Protein AF-A0A2P4NVQ8-F1 (afdb_monomer)

Foldseek 3Di:
DDFAQDPVLLVVLLVDQADEFEAAPDDVRLQRLLRSLVNSVVSVHYHAEYEHEQDQDDDPVSCVSNVHHHLFYAHDDDPPPPPDPRRVVRVVSSVVSRPPDD

Structure (mmCIF, N/CA/C/O backbone):
data_AF-A0A2P4NVQ8-F1
#
_entry.id   AF-A0A2P4NVQ8-F1
#
loop_
_atom_site.group_PDB
_atom_site.id
_atom_site.type_symbol
_atom_site.label_atom_id
_atom_site.label_alt_id
_atom_site.label_comp_id
_atom_site.label_asym_id
_atom_site.label_entity_id
_atom_site.label_seq_id
_atom_site.pdbx_PDB_ins_code
_atom_site.Cartn_x
_atom_site.Cartn_y
_atom_site.Cartn_z
_atom_site.occupancy
_atom_site.B_iso_or_equiv
_atom_site.auth_seq_id
_atom_site.auth_comp_id
_atom_site.auth_asym_id
_atom_site.auth_atom_id
_atom_site.pdbx_PDB_model_num
ATOM 1 N N . CYS A 1 1 ? -6.875 5.501 -5.201 1.00 87.94 1 CYS A N 1
ATOM 2 C CA . CYS A 1 1 ? -6.492 6.541 -4.227 1.00 87.94 1 CYS A CA 1
ATOM 3 C C . CYS A 1 1 ? -5.313 7.324 -4.796 1.00 87.94 1 CYS A C 1
ATOM 5 O O . CYS A 1 1 ? -4.380 6.672 -5.261 1.00 87.94 1 CYS A O 1
ATOM 7 N N . PRO A 1 2 ? -5.352 8.665 -4.806 1.00 94.69 2 PRO A N 1
ATOM 8 C CA . PRO A 1 2 ? -4.188 9.515 -5.066 1.00 94.69 2 PRO A CA 1
ATOM 9 C C . PRO A 1 2 ? -3.078 9.294 -4.028 1.00 94.69 2 PRO A C 1
ATOM 11 O O . PRO A 1 2 ? -3.345 8.814 -2.925 1.00 94.69 2 PRO A O 1
ATOM 14 N N . ALA A 1 3 ? -1.837 9.621 -4.389 1.00 91.88 3 ALA A N 1
ATOM 15 C CA . ALA A 1 3 ? -0.693 9.522 -3.486 1.00 91.88 3 ALA A CA 1
ATOM 16 C C . ALA A 1 3 ? -0.588 10.744 -2.554 1.00 91.88 3 ALA A C 1
ATOM 18 O O . ALA A 1 3 ? -1.125 11.813 -2.843 1.00 91.88 3 ALA A O 1
ATOM 19 N N . GLY A 1 4 ? 0.178 10.600 -1.472 1.00 90.06 4 GLY A N 1
ATOM 20 C CA . GLY A 1 4 ? 0.526 11.69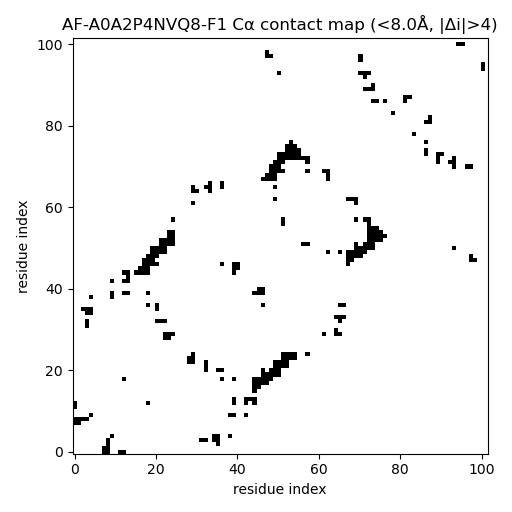7 -0.572 1.00 90.06 4 GLY A CA 1
ATOM 21 C C . GLY A 1 4 ? -0.479 11.915 0.558 1.00 90.06 4 GLY A C 1
ATOM 22 O O . GLY A 1 4 ? -1.204 11.005 0.951 1.00 90.06 4 GLY A O 1
ATOM 23 N N . ALA A 1 5 ? -0.475 13.135 1.103 1.00 91.75 5 ALA A N 1
ATOM 24 C CA . ALA A 1 5 ? -1.217 13.500 2.312 1.00 91.75 5 ALA A CA 1
ATOM 25 C C . ALA A 1 5 ? -2.167 14.702 2.139 1.00 91.75 5 ALA A C 1
ATOM 27 O O . ALA A 1 5 ? -2.468 15.413 3.095 1.00 91.75 5 ALA A O 1
ATOM 28 N N . GLY A 1 6 ? -2.597 14.961 0.901 1.00 91.25 6 GLY A N 1
ATOM 29 C CA . GLY A 1 6 ? -3.535 16.036 0.572 1.00 91.25 6 GLY A CA 1
ATOM 30 C C . GLY A 1 6 ? -5.009 15.605 0.638 1.00 91.25 6 GLY A C 1
ATOM 31 O O . GLY A 1 6 ? -5.298 14.416 0.808 1.00 91.25 6 GLY A O 1
ATOM 32 N N . PRO A 1 7 ? -5.952 16.548 0.445 1.00 91.69 7 PRO A N 1
ATOM 33 C CA . PRO A 1 7 ? -7.393 16.277 0.464 1.00 91.69 7 PRO A CA 1
ATOM 34 C C . PRO A 1 7 ? -7.817 15.134 -0.466 1.00 91.69 7 PRO A C 1
ATOM 36 O O . PRO A 1 7 ? -8.602 14.277 -0.065 1.00 91.69 7 PRO A O 1
ATOM 39 N N . ASP A 1 8 ? -7.226 15.060 -1.658 1.00 95.44 8 ASP A N 1
ATOM 40 C CA . ASP A 1 8 ? -7.558 14.041 -2.660 1.00 95.44 8 ASP A CA 1
ATOM 41 C C . ASP A 1 8 ? -7.207 12.617 -2.202 1.00 95.44 8 ASP A C 1
ATOM 43 O O . ASP A 1 8 ? -7.869 11.654 -2.591 1.00 95.44 8 ASP A O 1
ATOM 47 N N . ALA A 1 9 ? -6.185 12.468 -1.353 1.00 94.88 9 ALA A N 1
ATOM 48 C CA . ALA A 1 9 ? -5.865 11.202 -0.703 1.00 94.88 9 ALA A CA 1
ATOM 49 C C . ALA A 1 9 ? -6.724 10.988 0.555 1.00 94.88 9 ALA A C 1
ATOM 51 O O . ALA A 1 9 ? -7.173 9.876 0.812 1.00 94.88 9 ALA A O 1
ATOM 52 N N . ALA A 1 10 ? -7.007 12.042 1.324 1.00 96.12 10 ALA A N 1
ATOM 53 C CA . ALA A 1 10 ? -7.768 11.943 2.569 1.00 96.12 10 ALA A CA 1
ATOM 54 C C . ALA A 1 10 ? -9.224 11.485 2.364 1.00 96.12 10 ALA A C 1
ATOM 56 O O . ALA A 1 10 ? -9.721 10.679 3.149 1.00 96.12 10 ALA A O 1
ATOM 57 N N . VAL A 1 11 ? -9.904 11.972 1.318 1.00 96.19 11 VAL A N 1
ATOM 58 C CA . VAL A 1 11 ? -11.310 11.630 1.025 1.00 96.19 11 VAL A CA 1
ATOM 59 C C . VAL A 1 11 ? -11.536 10.115 0.898 1.00 96.19 11 VAL A C 1
ATOM 61 O O . VAL A 1 11 ? -12.348 9.587 1.659 1.00 96.19 11 VAL A O 1
ATOM 64 N N . PRO A 1 12 ? -10.833 9.377 0.015 1.00 96.19 12 PRO A N 1
ATOM 65 C CA . PRO A 1 12 ? -11.010 7.929 -0.088 1.00 96.19 12 PRO A CA 1
ATOM 66 C C . PRO A 1 12 ? -10.512 7.166 1.146 1.00 96.19 12 PRO A C 1
ATOM 68 O O . PRO A 1 12 ? -11.052 6.108 1.451 1.00 96.19 12 PRO A O 1
ATOM 71 N N . LEU A 1 13 ? -9.516 7.678 1.878 1.00 96.25 13 LEU A N 1
ATOM 72 C CA . LEU A 1 13 ? -9.014 7.006 3.082 1.00 96.25 13 LEU A CA 1
ATOM 73 C C . LEU A 1 13 ? -10.054 6.968 4.205 1.00 96.25 13 LEU A C 1
ATOM 75 O O . LEU A 1 13 ? -10.170 5.944 4.869 1.00 96.25 13 LEU A O 1
ATOM 79 N N . ARG A 1 14 ? -10.843 8.037 4.384 1.00 95.88 14 ARG A N 1
ATOM 80 C CA . ARG A 1 14 ? -11.880 8.122 5.433 1.00 95.88 14 ARG A CA 1
ATOM 81 C C . ARG A 1 14 ? -12.994 7.085 5.308 1.00 95.88 14 ARG A C 1
ATOM 83 O O . ARG A 1 14 ? -13.667 6.815 6.293 1.00 95.88 14 ARG A O 1
ATOM 90 N N . VAL A 1 15 ? -13.226 6.567 4.104 1.00 96.56 15 VAL A N 1
ATOM 91 C CA . VAL A 1 15 ? -14.323 5.627 3.818 1.00 96.56 15 VAL A CA 1
ATOM 92 C C . VAL A 1 15 ? -13.834 4.201 3.565 1.00 96.56 15 VAL A C 1
ATOM 94 O O . VAL A 1 15 ? -14.645 3.323 3.295 1.00 96.56 15 VAL A O 1
ATOM 97 N N . ALA A 1 16 ? -12.521 3.967 3.606 1.00 96.31 16 ALA A N 1
ATOM 98 C CA . ALA A 1 16 ? -11.948 2.643 3.417 1.00 96.31 16 ALA A CA 1
ATOM 99 C C . ALA A 1 16 ? -11.972 1.845 4.727 1.00 96.31 16 ALA A C 1
ATOM 101 O O . ALA A 1 16 ? -11.706 2.395 5.790 1.00 96.31 16 ALA A O 1
ATOM 102 N N . ASP A 1 17 ? -12.191 0.532 4.644 1.00 96.06 17 ASP A N 1
ATOM 103 C CA . ASP A 1 17 ? -12.080 -0.357 5.810 1.00 96.06 17 ASP A CA 1
ATOM 104 C C . ASP A 1 17 ? -10.622 -0.542 6.260 1.00 96.06 17 ASP A C 1
ATOM 106 O O . ASP A 1 17 ? -10.340 -0.786 7.431 1.00 96.06 17 ASP A O 1
ATOM 110 N N . ALA A 1 18 ? -9.682 -0.460 5.313 1.00 96.19 18 ALA A N 1
ATOM 111 C CA . ALA A 1 18 ? -8.261 -0.684 5.531 1.00 96.19 18 ALA A CA 1
ATOM 112 C C . ALA A 1 18 ? -7.404 -0.100 4.400 1.00 96.19 18 ALA A C 1
ATOM 114 O O . ALA A 1 18 ? -7.865 0.116 3.278 1.00 96.19 18 ALA A O 1
ATOM 115 N N . VAL A 1 19 ? -6.118 0.115 4.690 1.00 97.00 19 VAL A N 1
ATOM 116 C CA . VAL A 1 19 ? -5.141 0.716 3.774 1.00 97.00 19 VAL A CA 1
ATOM 117 C C . VAL A 1 19 ? -3.926 -0.182 3.613 1.00 97.00 19 VAL A C 1
ATOM 119 O O . VAL A 1 19 ? -3.333 -0.634 4.591 1.00 97.00 19 VAL A O 1
ATOM 122 N N . VAL A 1 20 ? -3.497 -0.362 2.366 1.00 97.38 20 VAL A N 1
ATOM 123 C CA . VAL A 1 20 ? -2.162 -0.861 2.028 1.00 97.38 20 VAL A CA 1
ATOM 124 C C . VAL A 1 20 ? -1.387 0.269 1.365 1.00 97.38 20 VAL A C 1
ATOM 126 O O . VAL A 1 20 ? -1.877 0.882 0.416 1.00 97.38 20 VAL A O 1
ATOM 129 N N . VAL A 1 21 ? -0.174 0.541 1.843 1.00 97.50 21 VAL A N 1
ATOM 130 C CA . VAL A 1 21 ? 0.708 1.553 1.245 1.00 97.50 21 VAL A CA 1
ATOM 131 C 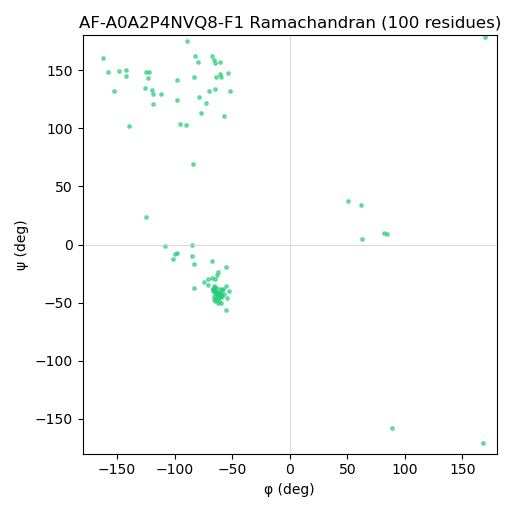C . VAL A 1 21 ? 1.715 0.878 0.318 1.00 97.50 21 VAL A C 1
ATOM 133 O O . VAL A 1 21 ? 2.214 -0.207 0.609 1.00 97.50 21 VAL A O 1
ATOM 136 N N . VAL A 1 22 ? 2.021 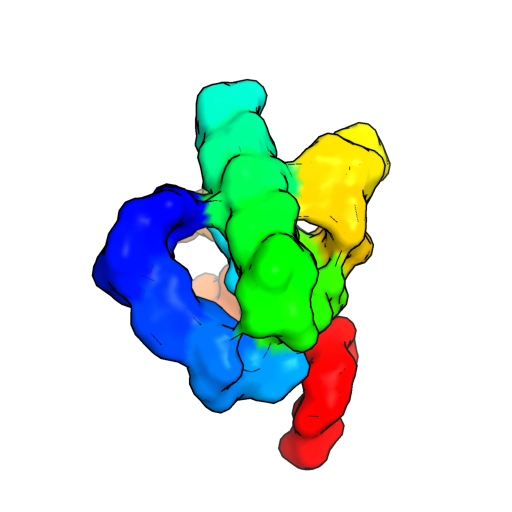1.507 -0.815 1.00 97.75 22 VAL A N 1
ATOM 137 C CA . VAL A 1 22 ? 2.971 0.985 -1.805 1.00 97.75 22 VAL A CA 1
ATOM 138 C C . VAL A 1 22 ? 4.120 1.970 -1.966 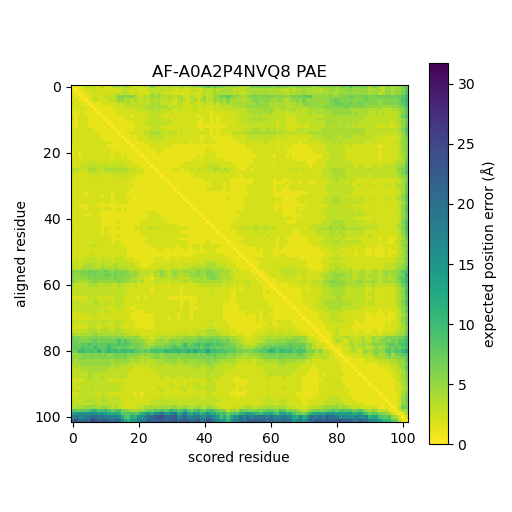1.00 97.75 22 VAL A C 1
ATOM 140 O O . VAL A 1 22 ? 3.886 3.162 -2.141 1.00 97.75 22 VAL A O 1
ATOM 143 N N . SER A 1 23 ? 5.358 1.477 -1.940 1.00 97.75 23 SER A N 1
ATOM 144 C CA . SER A 1 23 ? 6.553 2.305 -2.139 1.00 97.75 23 SER A CA 1
ATOM 145 C C . SER A 1 23 ? 7.622 1.560 -2.938 1.00 97.75 23 SER A C 1
ATOM 147 O O . SER A 1 23 ? 7.763 0.351 -2.778 1.00 97.75 23 SER A O 1
ATOM 149 N N . PRO A 1 24 ? 8.418 2.216 -3.797 1.00 97.19 24 PRO A N 1
ATOM 150 C CA . PRO A 1 24 ? 9.728 1.693 -4.176 1.00 97.19 24 PRO A CA 1
ATOM 151 C C . PRO A 1 24 ? 10.700 1.708 -2.983 1.00 97.19 24 PRO A C 1
ATOM 153 O O . PRO A 1 24 ? 10.484 2.420 -1.997 1.00 97.19 24 PRO A O 1
ATOM 156 N N . LEU A 1 25 ? 11.786 0.934 -3.078 1.00 97.38 25 LEU A N 1
ATOM 157 C CA . LEU A 1 25 ? 12.816 0.852 -2.037 1.00 97.38 25 LEU A CA 1
ATOM 158 C C . LEU A 1 25 ? 13.842 1.991 -2.164 1.00 97.38 25 LEU A C 1
ATOM 160 O O . LEU A 1 25 ? 14.996 1.774 -2.521 1.00 97.38 25 LEU A O 1
ATOM 164 N N . CYS A 1 26 ? 13.423 3.224 -1.885 1.00 96.12 26 CYS A N 1
ATOM 165 C CA . CYS A 1 26 ? 14.335 4.360 -1.763 1.00 96.12 26 CYS A CA 1
ATOM 166 C C . CYS A 1 26 ? 13.893 5.306 -0.642 1.00 96.12 26 CYS A C 1
ATOM 168 O O . CYS A 1 26 ? 12.705 5.431 -0.345 1.00 96.12 26 CYS A O 1
ATOM 170 N N . ALA A 1 27 ? 14.856 5.981 -0.008 1.00 94.94 27 ALA A N 1
ATOM 171 C CA . ALA A 1 27 ? 14.596 6.776 1.191 1.00 94.94 27 ALA A CA 1
ATOM 172 C C . ALA A 1 27 ? 13.525 7.874 1.009 1.00 94.94 27 ALA A C 1
ATOM 174 O O . ALA A 1 27 ? 12.679 7.997 1.896 1.00 94.94 27 ALA A O 1
ATOM 175 N N . PRO A 1 28 ? 13.491 8.654 -0.094 1.00 96.88 28 PRO A N 1
ATOM 176 C CA . PRO A 1 28 ? 12.437 9.652 -0.289 1.00 96.88 28 PRO A CA 1
ATOM 177 C C . PRO A 1 28 ? 11.042 9.023 -0.354 1.00 96.88 28 PRO A C 1
ATOM 179 O O . PRO A 1 28 ? 10.152 9.428 0.389 1.00 96.88 28 PRO A O 1
ATOM 182 N N . ALA A 1 29 ? 10.876 7.968 -1.157 1.00 97.25 29 ALA A N 1
ATOM 183 C CA . ALA A 1 29 ? 9.581 7.321 -1.328 1.00 97.25 29 ALA A CA 1
ATOM 184 C C . ALA A 1 29 ? 9.090 6.636 -0.047 1.00 97.25 29 ALA A C 1
ATOM 186 O O . ALA A 1 29 ? 7.914 6.733 0.291 1.00 97.25 29 ALA A O 1
ATOM 187 N N . LEU A 1 30 ? 9.997 6.010 0.709 1.00 97.19 30 LEU A N 1
ATOM 188 C CA . LEU A 1 30 ? 9.657 5.399 1.992 1.00 97.19 30 LEU A CA 1
ATOM 189 C C . LEU A 1 30 ? 9.190 6.436 3.023 1.00 97.19 30 LEU A C 1
ATOM 191 O O . LEU A 1 30 ? 8.257 6.167 3.776 1.00 97.19 30 LEU A O 1
ATOM 195 N N . ARG A 1 31 ? 9.787 7.636 3.044 1.00 96.69 31 ARG A N 1
ATOM 196 C CA . ARG A 1 31 ? 9.315 8.728 3.913 1.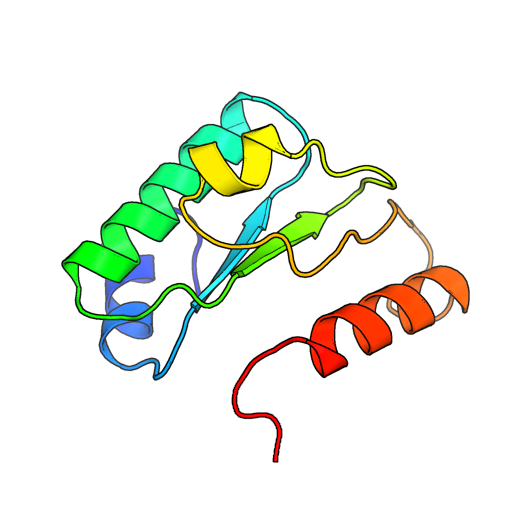00 96.69 31 ARG A CA 1
ATOM 197 C C . ARG A 1 31 ? 7.920 9.201 3.516 1.00 96.69 31 ARG A C 1
ATOM 199 O O . ARG A 1 31 ? 7.094 9.443 4.391 1.00 96.69 31 ARG A O 1
ATOM 206 N N . ASP A 1 32 ? 7.636 9.312 2.224 1.00 97.25 32 ASP A N 1
ATOM 207 C CA . ASP A 1 32 ? 6.312 9.732 1.757 1.00 97.25 32 ASP A CA 1
ATOM 208 C C . ASP A 1 32 ? 5.243 8.653 1.990 1.00 97.25 32 ASP A C 1
ATOM 210 O O . ASP A 1 32 ? 4.110 8.962 2.373 1.00 97.25 32 ASP A O 1
ATOM 214 N N . ALA A 1 33 ? 5.618 7.379 1.873 1.00 97.50 33 ALA A N 1
ATOM 215 C CA . ALA A 1 33 ? 4.790 6.255 2.289 1.00 97.50 33 ALA A CA 1
ATOM 216 C C . ALA A 1 33 ? 4.490 6.301 3.796 1.00 97.50 33 ALA A C 1
ATOM 218 O O . ALA A 1 33 ? 3.333 6.160 4.190 1.00 97.50 33 ALA A O 1
ATOM 219 N N . ALA A 1 34 ? 5.494 6.579 4.634 1.00 97.44 34 ALA A N 1
ATOM 220 C CA . ALA A 1 34 ? 5.310 6.736 6.076 1.00 97.44 34 ALA A CA 1
ATOM 221 C C . ALA A 1 34 ? 4.369 7.904 6.419 1.00 97.44 34 ALA A C 1
ATOM 223 O O . ALA A 1 34 ? 3.472 7.741 7.246 1.00 97.44 34 ALA A O 1
ATOM 224 N N . LYS A 1 35 ? 4.492 9.055 5.739 1.00 97.44 35 LYS A N 1
ATOM 225 C CA . LYS A 1 35 ? 3.550 10.184 5.889 1.00 97.44 35 LYS A CA 1
ATOM 226 C C . LYS A 1 35 ? 2.121 9.787 5.520 1.00 97.44 35 LYS A C 1
ATOM 228 O O . LYS A 1 35 ? 1.187 10.103 6.251 1.00 97.44 35 LYS A O 1
ATOM 233 N N . THR A 1 36 ? 1.951 9.072 4.410 1.00 97.50 36 THR A N 1
ATOM 234 C CA . THR A 1 36 ? 0.633 8.598 3.960 1.00 97.50 36 THR A CA 1
ATOM 235 C C . THR A 1 36 ? 0.029 7.617 4.972 1.00 97.50 36 THR A C 1
ATOM 237 O O . THR A 1 36 ? -1.141 7.739 5.329 1.00 97.50 36 THR A O 1
ATOM 240 N N . ALA A 1 37 ? 0.835 6.691 5.504 1.00 97.94 37 ALA A N 1
ATOM 241 C CA . ALA A 1 37 ? 0.417 5.752 6.544 1.00 97.94 37 ALA A CA 1
ATOM 242 C C . ALA A 1 37 ? 0.033 6.464 7.856 1.00 97.94 37 ALA A C 1
ATOM 244 O O . ALA A 1 37 ? -0.959 6.111 8.493 1.00 97.94 37 ALA A O 1
ATOM 245 N N . ALA A 1 38 ? 0.793 7.487 8.255 1.00 97.50 38 ALA A N 1
ATOM 246 C CA . ALA A 1 38 ? 0.475 8.318 9.413 1.00 97.50 38 ALA A CA 1
ATOM 247 C C . ALA A 1 38 ? -0.846 9.082 9.225 1.00 97.50 38 ALA A C 1
ATOM 249 O O . ALA A 1 38 ? -1.667 9.099 10.138 1.00 97.50 38 ALA A O 1
ATOM 250 N N . MET A 1 39 ? -1.090 9.646 8.038 1.00 97.75 39 MET A N 1
ATOM 251 C CA . MET A 1 39 ? -2.362 10.300 7.726 1.00 97.75 39 MET A CA 1
ATOM 252 C C . MET A 1 39 ? -3.537 9.316 7.778 1.00 97.75 39 MET A C 1
ATOM 254 O O . MET A 1 39 ? -4.548 9.635 8.393 1.00 97.75 39 MET A O 1
ATOM 258 N N . ALA A 1 40 ? -3.416 8.124 7.182 1.00 97.69 40 ALA A N 1
ATOM 259 C CA . ALA A 1 40 ? -4.467 7.105 7.250 1.00 97.69 40 ALA A CA 1
ATOM 260 C C . ALA A 1 40 ? -4.852 6.785 8.705 1.00 97.69 40 ALA A C 1
ATOM 262 O O . ALA A 1 40 ? -6.030 6.820 9.053 1.00 97.69 40 ALA A O 1
ATOM 263 N N . ARG A 1 41 ? -3.855 6.598 9.582 1.00 96.62 41 ARG A N 1
ATOM 264 C CA . ARG A 1 41 ? -4.080 6.408 11.023 1.00 96.62 41 ARG A CA 1
ATOM 265 C C . ARG A 1 41 ? -4.746 7.608 11.690 1.00 96.62 41 ARG A C 1
ATOM 267 O O . ARG A 1 41 ? -5.665 7.419 12.478 1.00 96.62 41 ARG A O 1
ATOM 274 N N . ALA A 1 42 ? -4.322 8.829 11.365 1.00 97.12 42 ALA A N 1
ATOM 275 C CA . ALA A 1 42 ? -4.933 10.049 11.896 1.00 97.12 42 ALA A CA 1
ATOM 276 C C . ALA A 1 42 ? -6.404 10.213 11.469 1.00 97.12 42 ALA A C 1
ATOM 278 O O . ALA A 1 42 ? -7.186 10.839 12.178 1.00 97.12 42 ALA A O 1
ATOM 279 N N . LEU A 1 43 ? -6.786 9.633 10.329 1.00 97.19 43 LEU A N 1
ATOM 280 C CA . LEU A 1 43 ? -8.163 9.589 9.836 1.00 97.19 43 LEU A CA 1
ATOM 281 C C . LEU A 1 43 ? -8.983 8.423 10.415 1.00 97.19 43 LEU A C 1
ATOM 283 O O . LEU A 1 43 ? -10.159 8.304 10.085 1.00 97.19 43 LEU A O 1
ATOM 287 N N . GLY A 1 44 ? -8.391 7.586 11.274 1.00 97.00 44 GLY A N 1
ATOM 288 C CA . GLY A 1 44 ? -9.049 6.424 11.875 1.00 97.00 44 GLY A CA 1
ATOM 289 C C . GLY A 1 44 ? -9.027 5.161 11.010 1.00 97.00 44 GLY A C 1
ATOM 290 O O . GLY A 1 44 ? -9.664 4.176 11.372 1.00 97.00 44 GLY A O 1
ATOM 291 N N . THR A 1 45 ? -8.284 5.153 9.900 1.00 97.62 45 THR A N 1
ATOM 292 C CA . THR A 1 45 ? -8.254 4.026 8.963 1.00 97.62 45 THR A CA 1
ATOM 293 C C . THR A 1 45 ? -7.041 3.124 9.219 1.00 97.62 45 THR A C 1
ATOM 295 O O . THR A 1 45 ? -5.899 3.602 9.174 1.00 97.62 45 THR A O 1
ATOM 298 N N . PRO A 1 46 ? -7.227 1.813 9.460 1.00 96.38 46 PRO A N 1
ATOM 299 C CA . PRO A 1 46 ? -6.119 0.923 9.779 1.00 96.38 46 PRO A CA 1
ATOM 300 C C . PRO A 1 46 ? -5.209 0.692 8.566 1.00 96.38 46 PRO A C 1
ATOM 302 O O . PRO A 1 46 ? -5.662 0.360 7.470 1.00 96.38 46 PRO A O 1
ATOM 305 N N . VAL A 1 47 ? -3.896 0.816 8.775 1.00 97.56 47 VAL A N 1
ATOM 306 C CA . VAL A 1 47 ? -2.880 0.452 7.777 1.00 97.56 47 VAL A CA 1
ATOM 307 C C . VAL A 1 47 ? -2.509 -1.011 7.982 1.00 97.56 47 VAL A C 1
ATOM 309 O O . VAL A 1 47 ? -1.773 -1.348 8.905 1.00 97.56 47 VAL A O 1
ATOM 312 N N . VAL A 1 48 ? -3.029 -1.885 7.122 1.00 97.12 48 VAL A N 1
ATOM 313 C CA . VAL A 1 48 ? -2.881 -3.344 7.253 1.00 97.12 48 VAL A CA 1
ATOM 314 C C . VAL A 1 48 ? -1.581 -3.874 6.653 1.00 97.12 48 VAL A C 1
ATOM 316 O O . VAL A 1 48 ? -1.232 -5.032 6.869 1.00 97.12 48 VAL A O 1
ATOM 319 N N . GLY A 1 49 ? -0.839 -3.041 5.920 1.00 97.31 49 GLY A N 1
ATOM 320 C CA . GLY A 1 49 ? 0.502 -3.398 5.484 1.00 97.31 49 GLY A CA 1
ATOM 321 C C . GLY A 1 49 ? 1.129 -2.465 4.456 1.00 97.31 49 GLY A C 1
ATOM 322 O O . GLY A 1 49 ? 0.525 -1.501 3.981 1.00 97.31 49 GLY A O 1
ATOM 323 N N . CYS A 1 50 ? 2.368 -2.793 4.105 1.00 97.75 50 CYS A N 1
ATOM 324 C CA . CYS A 1 50 ? 3.178 -2.113 3.104 1.00 97.75 50 CYS A CA 1
ATOM 325 C C . CYS A 1 50 ? 3.631 -3.095 2.010 1.00 97.75 50 CYS A C 1
ATOM 327 O O . CYS A 1 50 ? 3.940 -4.256 2.290 1.00 97.75 50 CYS A O 1
ATOM 329 N N . ILE A 1 51 ? 3.694 -2.636 0.760 1.00 98.25 51 ILE A N 1
ATOM 330 C CA . ILE A 1 51 ? 4.238 -3.388 -0.377 1.00 98.25 51 ILE A CA 1
ATOM 331 C C . ILE A 1 51 ? 5.432 -2.634 -0.952 1.00 98.25 51 ILE A C 1
ATOM 333 O O . ILE A 1 51 ? 5.324 -1.457 -1.305 1.00 98.25 51 ILE A O 1
ATOM 337 N N . ILE A 1 52 ? 6.548 -3.344 -1.135 1.00 98.25 52 ILE A N 1
ATOM 338 C CA . ILE A 1 52 ? 7.732 -2.781 -1.786 1.00 98.25 52 ILE A CA 1
ATOM 339 C C . ILE A 1 52 ? 7.732 -3.131 -3.267 1.00 98.25 52 ILE A C 1
ATOM 341 O O . ILE A 1 52 ? 7.998 -4.259 -3.677 1.00 98.25 52 ILE A O 1
ATOM 345 N N . SER A 1 53 ? 7.393 -2.138 -4.078 1.00 96.81 53 SER A N 1
ATOM 346 C CA . SER A 1 53 ? 7.377 -2.236 -5.535 1.00 96.81 53 SER A CA 1
ATOM 347 C C . SER A 1 53 ? 8.778 -2.093 -6.127 1.00 96.81 53 SER A C 1
ATOM 349 O O . SER A 1 53 ? 9.659 -1.486 -5.517 1.00 96.81 53 SER A O 1
ATOM 351 N N . ARG A 1 54 ? 8.966 -2.620 -7.341 1.00 95.94 54 ARG A N 1
ATOM 352 C CA . ARG A 1 54 ? 10.226 -2.545 -8.097 1.00 95.94 54 ARG A CA 1
ATOM 353 C C . ARG A 1 54 ? 11.440 -2.994 -7.277 1.00 95.94 54 ARG A C 1
ATOM 355 O O . ARG A 1 54 ? 12.516 -2.419 -7.359 1.00 95.94 54 ARG A O 1
ATOM 362 N N . SER A 1 55 ? 11.253 -4.015 -6.447 1.00 96.44 55 SER A N 1
ATOM 363 C CA . SER A 1 55 ? 12.295 -4.543 -5.573 1.00 96.44 55 SER A CA 1
ATOM 364 C C . SER A 1 55 ? 12.111 -6.036 -5.365 1.00 96.44 55 SER A C 1
ATOM 366 O O . SER A 1 55 ? 10.996 -6.556 -5.360 1.00 96.44 55 SER A O 1
ATOM 368 N N . ARG A 1 56 ? 13.224 -6.736 -5.158 1.00 95.25 56 ARG A N 1
ATOM 369 C CA . ARG A 1 56 ? 13.231 -8.134 -4.706 1.00 95.25 56 ARG A CA 1
ATOM 370 C C . ARG A 1 56 ? 13.454 -8.255 -3.199 1.00 95.25 56 ARG A C 1
ATOM 372 O O . ARG A 1 56 ? 13.308 -9.342 -2.658 1.00 95.25 56 ARG A O 1
ATOM 379 N N . MET A 1 57 ? 13.764 -7.147 -2.529 1.00 93.75 57 MET A N 1
ATOM 380 C CA . MET A 1 57 ? 14.129 -7.093 -1.116 1.00 93.75 57 MET A CA 1
ATOM 381 C C . MET A 1 57 ? 13.237 -6.119 -0.348 1.00 93.75 57 MET A C 1
ATOM 383 O O . MET A 1 57 ? 12.804 -5.095 -0.884 1.00 93.75 57 MET A O 1
ATOM 387 N N . ALA A 1 58 ? 13.001 -6.429 0.921 1.00 93.62 58 ALA A N 1
ATOM 388 C CA . ALA A 1 58 ? 12.376 -5.535 1.884 1.00 93.62 58 ALA A CA 1
ATOM 389 C C . ALA A 1 58 ? 13.107 -5.678 3.226 1.00 93.62 58 ALA A C 1
ATOM 391 O O . ALA A 1 58 ? 12.903 -6.678 3.912 1.00 93.62 58 ALA A O 1
ATOM 392 N N . PRO A 1 59 ? 13.989 -4.729 3.578 1.00 93.81 59 PRO A N 1
ATOM 393 C CA . PRO A 1 59 ? 14.626 -4.695 4.891 1.00 93.81 59 PRO A CA 1
ATOM 394 C C . PRO A 1 59 ? 13.593 -4.563 6.017 1.00 93.81 59 PRO A C 1
ATOM 396 O O . PRO A 1 59 ? 12.596 -3.863 5.846 1.00 93.81 59 PRO A O 1
ATOM 399 N N . GLU A 1 60 ? 13.859 -5.161 7.179 1.00 90.44 60 GLU A N 1
ATOM 400 C CA . GLU A 1 60 ? 12.949 -5.114 8.339 1.00 90.44 60 GLU A CA 1
ATOM 401 C C . GLU A 1 60 ? 12.641 -3.682 8.793 1.00 90.44 60 GLU A C 1
ATOM 403 O O . GLU A 1 60 ? 11.481 -3.357 9.039 1.00 90.44 60 GLU A O 1
ATOM 408 N N . ALA A 1 61 ? 13.639 -2.790 8.747 1.00 94.75 61 ALA A N 1
ATOM 409 C CA . ALA A 1 61 ? 13.505 -1.372 9.093 1.00 94.75 61 ALA A CA 1
ATOM 410 C C . ALA A 1 61 ? 12.406 -0.627 8.303 1.00 94.75 61 ALA A C 1
ATOM 412 O O . ALA A 1 61 ? 11.952 0.441 8.711 1.00 94.75 61 ALA A O 1
ATOM 413 N N . VAL A 1 62 ? 11.962 -1.166 7.161 1.00 96.19 62 VAL A N 1
ATOM 414 C CA . VAL A 1 62 ? 10.825 -0.621 6.407 1.00 96.19 62 VAL A CA 1
ATOM 415 C C . VAL A 1 62 ? 9.516 -0.772 7.181 1.00 96.19 62 VAL A C 1
ATOM 417 O O . VAL A 1 62 ? 8.694 0.143 7.160 1.00 96.19 62 VAL A O 1
ATOM 420 N N . SER A 1 63 ? 9.319 -1.908 7.855 1.00 96.00 63 SER A N 1
ATOM 421 C CA . SER A 1 63 ? 8.128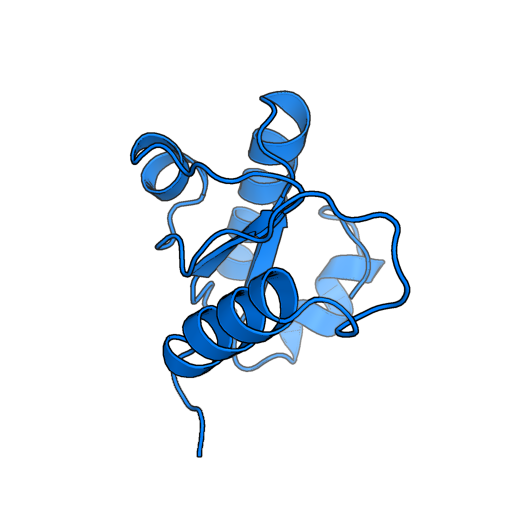 -2.159 8.671 1.00 96.00 63 SER A CA 1
ATOM 422 C C . SER A 1 63 ? 8.039 -1.150 9.813 1.00 96.00 63 SER A C 1
ATOM 424 O O . SER A 1 63 ? 6.975 -0.575 10.038 1.00 96.00 63 SER A O 1
ATOM 426 N N . ASP A 1 64 ? 9.170 -0.874 10.465 1.00 96.25 64 ASP A N 1
ATOM 427 C CA . ASP A 1 64 ? 9.259 0.097 11.559 1.00 96.25 64 ASP A CA 1
ATOM 428 C C . ASP A 1 64 ? 8.990 1.519 11.066 1.00 96.25 64 ASP A C 1
ATOM 430 O O . ASP A 1 64 ? 8.174 2.240 11.638 1.00 96.25 64 ASP A O 1
ATOM 434 N N . LEU A 1 65 ? 9.614 1.908 9.949 1.00 96.19 65 LEU A N 1
ATOM 435 C CA . LEU A 1 65 ? 9.444 3.236 9.361 1.00 96.19 65 LEU A CA 1
ATOM 436 C C . LEU A 1 65 ? 7.994 3.510 8.941 1.00 96.19 65 LEU A C 1
ATOM 438 O O . LEU A 1 65 ? 7.486 4.614 9.135 1.00 96.19 65 LEU A O 1
ATOM 442 N N . VAL A 1 66 ? 7.328 2.525 8.337 1.00 95.69 66 VAL A N 1
ATOM 443 C CA . VAL A 1 66 ? 5.931 2.661 7.901 1.00 95.69 66 VAL A CA 1
ATOM 444 C C . VAL A 1 66 ? 4.960 2.387 9.052 1.00 95.69 66 VAL A C 1
ATOM 446 O O . VAL A 1 66 ? 3.794 2.766 8.962 1.00 95.69 66 VAL A O 1
ATOM 449 N N . GLY A 1 67 ? 5.401 1.760 10.143 1.00 95.62 67 GLY A N 1
ATOM 450 C CA . GLY A 1 67 ? 4.553 1.339 11.257 1.00 95.62 67 GLY A CA 1
ATOM 451 C C . GLY A 1 67 ? 3.492 0.316 10.838 1.00 95.62 67 GLY A C 1
ATOM 452 O O . GLY A 1 67 ? 2.353 0.407 11.293 1.00 95.62 67 GLY A O 1
ATOM 453 N N . ALA A 1 68 ? 3.807 -0.566 9.887 1.00 96.50 68 ALA A N 1
ATOM 454 C CA . ALA A 1 68 ? 2.915 -1.615 9.388 1.00 96.50 68 ALA A CA 1
ATOM 455 C C . ALA A 1 68 ? 3.734 -2.747 8.739 1.00 96.50 68 ALA A C 1
ATOM 457 O O . ALA A 1 68 ? 4.772 -2.462 8.135 1.00 96.50 68 ALA A O 1
ATOM 458 N N . PRO A 1 69 ? 3.271 -4.010 8.791 1.00 96.69 69 PRO A N 1
ATOM 459 C CA . PRO A 1 69 ? 4.035 -5.139 8.272 1.00 96.69 69 PRO A CA 1
ATOM 460 C C . PRO A 1 69 ? 4.242 -5.048 6.758 1.00 96.69 69 PRO A C 1
ATOM 462 O O . PRO A 1 69 ? 3.344 -4.660 6.005 1.00 96.69 69 PRO A O 1
ATOM 465 N N . VAL A 1 70 ? 5.408 -5.485 6.282 1.00 97.62 70 VAL A N 1
ATOM 466 C CA . VAL A 1 70 ? 5.634 -5.665 4.845 1.00 97.62 70 VAL A CA 1
ATOM 467 C C . VAL A 1 70 ? 4.949 -6.952 4.381 1.00 97.62 70 VAL A C 1
ATOM 469 O O . VAL A 1 70 ? 5.357 -8.059 4.729 1.00 97.62 70 VAL A O 1
ATOM 472 N N . LEU A 1 71 ? 3.919 -6.819 3.544 1.00 97.56 71 LEU A N 1
ATOM 473 C CA . LEU A 1 71 ? 3.167 -7.961 3.014 1.00 97.56 71 LEU A CA 1
ATOM 474 C C . LEU A 1 71 ? 3.975 -8.706 1.943 1.00 97.56 71 LEU A C 1
ATOM 476 O O . LEU A 1 71 ? 3.910 -9.934 1.824 1.00 97.56 71 LEU A O 1
ATOM 480 N N . GLY A 1 72 ? 4.803 -7.983 1.194 1.00 97.50 72 GLY A N 1
ATOM 481 C CA . GLY A 1 72 ? 5.740 -8.572 0.252 1.00 97.50 72 GLY A CA 1
ATOM 482 C C . GLY A 1 72 ? 6.370 -7.554 -0.683 1.00 97.50 72 GLY A C 1
ATOM 483 O O . GLY A 1 72 ? 6.220 -6.340 -0.528 1.00 97.50 72 GLY A O 1
ATOM 484 N N . THR A 1 73 ? 7.078 -8.085 -1.672 1.00 97.88 73 THR A N 1
ATOM 485 C CA . THR A 1 73 ? 7.777 -7.311 -2.692 1.00 97.88 73 THR A CA 1
ATOM 486 C C . THR A 1 73 ? 7.292 -7.699 -4.080 1.00 97.88 73 THR A C 1
ATOM 488 O O . THR A 1 73 ? 6.901 -8.845 -4.317 1.00 97.88 73 THR A O 1
ATOM 491 N N . VAL A 1 74 ? 7.307 -6.741 -5.003 1.00 96.81 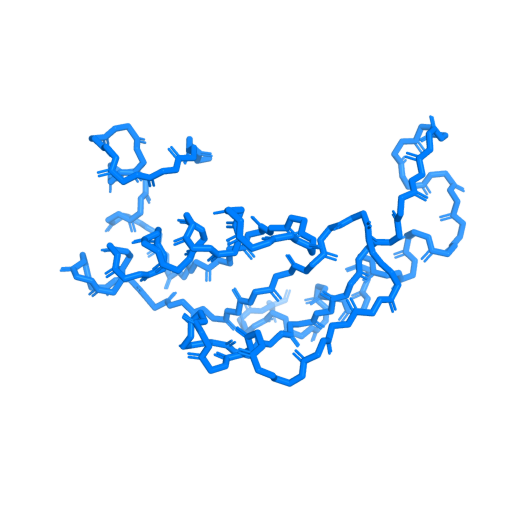74 VAL A N 1
ATOM 492 C CA . VAL A 1 74 ? 7.043 -6.975 -6.425 1.00 96.81 74 VAL A CA 1
ATOM 493 C C . VAL A 1 74 ? 8.298 -6.567 -7.193 1.00 96.81 74 VAL A C 1
ATOM 495 O O . VAL A 1 74 ? 8.704 -5.408 -7.078 1.00 96.81 74 VAL A O 1
ATOM 498 N N . PRO A 1 75 ? 8.929 -7.476 -7.961 1.00 95.44 75 PRO A N 1
ATOM 499 C CA . PRO A 1 75 ? 10.124 -7.137 -8.721 1.00 95.44 75 PRO A CA 1
ATOM 500 C C . PRO A 1 75 ? 9.803 -6.108 -9.806 1.00 95.44 75 PRO A C 1
ATOM 502 O O . PRO A 1 75 ? 8.665 -5.997 -10.260 1.00 95.44 75 PRO A O 1
ATOM 505 N N . GLU A 1 76 ? 10.821 -5.365 -10.229 1.00 94.50 76 GLU A N 1
ATOM 506 C CA . GLU A 1 76 ? 10.709 -4.534 -11.424 1.00 94.50 76 GLU A CA 1
ATOM 507 C C . GLU A 1 76 ? 10.511 -5.421 -12.655 1.00 94.50 76 GLU A C 1
ATOM 509 O O . GLU A 1 76 ? 11.179 -6.446 -12.803 1.00 94.50 76 GLU A O 1
ATOM 514 N N . GLU A 1 77 ? 9.556 -5.042 -13.500 1.00 93.94 77 GLU A N 1
ATOM 515 C CA . GLU A 1 77 ? 9.189 -5.781 -14.700 1.00 93.94 77 GLU A CA 1
ATOM 516 C C . GLU A 1 77 ? 8.613 -4.820 -15.742 1.00 93.94 77 GLU A C 1
ATOM 518 O O . GLU A 1 77 ? 7.745 -4.007 -15.423 1.00 93.94 77 GLU A O 1
ATOM 523 N N . SER A 1 78 ? 9.089 -4.932 -16.983 1.00 92.12 78 SER A N 1
ATOM 524 C CA . SER A 1 78 ? 8.657 -4.105 -18.117 1.00 92.12 78 SER A CA 1
ATOM 525 C C . SER A 1 78 ? 7.670 -4.816 -19.045 1.00 92.12 78 SER A C 1
ATOM 527 O O . SER A 1 78 ? 7.039 -4.175 -19.884 1.00 92.12 78 SER A O 1
ATOM 529 N N . SER A 1 79 ? 7.511 -6.134 -18.905 1.00 91.00 79 SER A N 1
ATOM 530 C CA . SER A 1 79 ? 6.501 -6.900 -19.640 1.00 91.00 79 SER A CA 1
ATOM 531 C C . SER A 1 79 ? 5.082 -6.487 -19.220 1.00 91.00 79 SER A C 1
ATOM 533 O O . SER A 1 79 ? 4.891 -6.001 -18.101 1.00 91.00 79 SER A O 1
ATOM 535 N N . PRO A 1 80 ? 4.054 -6.737 -20.054 1.00 89.94 80 PRO A N 1
ATOM 536 C CA . PRO A 1 80 ? 2.677 -6.430 -19.685 1.00 89.94 80 PRO A CA 1
ATOM 537 C C . PRO A 1 80 ? 2.279 -7.059 -18.343 1.00 89.94 80 PRO A C 1
ATOM 539 O O . PRO A 1 80 ? 2.750 -8.143 -17.971 1.00 89.94 80 PRO A O 1
ATOM 542 N N . VAL A 1 81 ? 1.401 -6.368 -17.615 1.00 81.44 81 VAL A N 1
ATOM 543 C CA . VAL A 1 81 ? 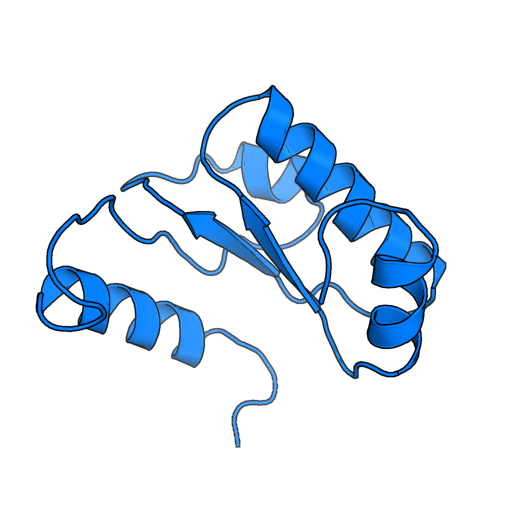1.024 -6.704 -16.236 1.00 81.44 81 VAL A CA 1
ATOM 544 C C . VAL A 1 81 ? 0.594 -8.171 -16.121 1.00 81.44 81 VAL A C 1
ATOM 546 O O . VAL A 1 81 ? -0.184 -8.682 -16.922 1.00 81.44 81 VAL A O 1
ATOM 549 N N . LEU A 1 82 ? 1.137 -8.858 -15.110 1.00 86.31 82 LEU A N 1
ATOM 550 C CA . LEU A 1 82 ? 0.884 -10.268 -14.783 1.00 86.31 82 LEU A CA 1
ATOM 551 C C . LEU A 1 82 ? 1.303 -11.303 -15.845 1.00 86.31 82 LEU A C 1
ATOM 553 O O . LEU A 1 82 ? 1.099 -12.494 -15.620 1.00 86.31 82 LEU A O 1
ATOM 557 N N . THR A 1 83 ? 1.944 -10.931 -16.955 1.00 93.06 83 THR A N 1
ATOM 558 C CA . THR A 1 83 ? 2.432 -11.920 -17.944 1.00 93.06 83 THR A CA 1
ATOM 559 C C . THR A 1 83 ? 3.542 -12.810 -17.390 1.00 93.06 83 THR A C 1
ATOM 561 O O . THR A 1 83 ? 3.584 -14.006 -17.671 1.00 93.06 83 THR A O 1
ATOM 564 N N . ARG A 1 84 ? 4.418 -12.255 -16.547 1.00 95.62 84 ARG A N 1
ATOM 565 C CA . ARG A 1 84 ? 5.516 -13.004 -15.933 1.00 95.62 84 ARG A CA 1
ATOM 566 C C . ARG A 1 84 ? 5.027 -13.847 -14.753 1.00 95.62 84 ARG A C 1
ATOM 568 O O . ARG A 1 84 ? 4.457 -13.289 -13.809 1.00 95.62 84 ARG A O 1
ATOM 575 N N . PRO A 1 85 ? 5.309 -15.166 -14.737 1.00 94.38 85 PRO A N 1
ATOM 576 C CA . PRO A 1 85 ? 4.932 -16.040 -13.625 1.00 94.38 85 PRO A CA 1
ATOM 577 C C . PRO A 1 85 ? 5.464 -15.561 -12.269 1.00 94.38 85 PRO A C 1
ATOM 579 O O . PRO A 1 85 ? 4.765 -15.653 -11.264 1.00 94.38 85 PRO A O 1
ATOM 582 N N . THR A 1 86 ? 6.668 -14.987 -12.242 1.00 92.50 86 THR A N 1
ATOM 583 C CA . THR A 1 86 ? 7.312 -14.454 -11.031 1.00 92.50 86 THR A CA 1
ATOM 584 C C . THR A 1 86 ? 6.537 -13.283 -10.423 1.00 92.50 86 THR A C 1
ATOM 586 O O . THR A 1 86 ? 6.269 -13.285 -9.221 1.00 92.50 86 THR A O 1
ATOM 589 N N . VAL A 1 87 ? 6.119 -12.319 -11.250 1.00 94.75 87 VAL A N 1
ATOM 590 C CA . VAL A 1 87 ? 5.303 -11.163 -10.843 1.00 94.75 87 VAL A CA 1
ATOM 591 C C . VAL A 1 87 ? 3.916 -11.614 -10.396 1.00 94.75 87 VAL A C 1
ATOM 593 O O . VAL A 1 87 ? 3.443 -11.206 -9.338 1.00 94.75 87 VAL A O 1
ATOM 596 N N . ARG A 1 88 ? 3.280 -12.520 -11.147 1.00 95.62 88 ARG A N 1
ATOM 597 C CA . ARG A 1 88 ? 1.975 -13.086 -10.778 1.00 95.62 88 ARG A CA 1
ATOM 598 C C . ARG A 1 88 ? 2.024 -13.795 -9.425 1.00 95.62 88 ARG A C 1
ATOM 600 O O . ARG A 1 88 ? 1.147 -13.592 -8.589 1.00 95.62 88 ARG A O 1
ATOM 607 N N . ALA A 1 89 ? 3.062 -14.596 -9.192 1.00 95.19 89 ALA A N 1
ATOM 608 C CA . ALA A 1 89 ? 3.263 -15.276 -7.921 1.00 95.19 89 ALA A CA 1
ATOM 609 C C . ALA A 1 89 ? 3.511 -14.286 -6.770 1.00 95.19 89 ALA A C 1
ATOM 611 O O . ALA A 1 89 ? 3.028 -14.515 -5.663 1.00 95.19 89 ALA A O 1
ATOM 612 N N . ALA A 1 90 ? 4.217 -13.177 -7.021 1.00 95.88 90 ALA A N 1
ATOM 613 C CA . ALA A 1 90 ? 4.412 -12.116 -6.035 1.00 95.88 90 ALA A CA 1
ATOM 614 C C . ALA A 1 90 ? 3.083 -11.463 -5.626 1.00 95.88 90 ALA A C 1
ATOM 616 O O . ALA A 1 90 ? 2.770 -11.428 -4.437 1.00 95.88 90 ALA A O 1
ATOM 617 N N . TYR A 1 91 ? 2.263 -11.044 -6.596 1.00 95.56 91 TYR A N 1
ATOM 618 C CA . TYR A 1 91 ? 0.935 -10.491 -6.316 1.00 95.56 91 TYR A CA 1
ATOM 619 C C . TYR A 1 91 ? 0.034 -11.477 -5.575 1.00 95.56 91 TYR A C 1
ATOM 621 O O . TYR A 1 91 ? -0.616 -11.085 -4.611 1.00 95.56 91 TYR A O 1
ATOM 629 N N . ARG A 1 92 ? 0.027 -12.758 -5.968 1.00 95.88 92 ARG A N 1
ATOM 630 C CA . ARG A 1 92 ? -0.761 -13.789 -5.279 1.00 95.88 92 ARG A CA 1
ATOM 631 C C . ARG A 1 92 ? -0.348 -13.929 -3.811 1.00 95.88 92 ARG A C 1
ATOM 633 O O . ARG A 1 92 ? -1.202 -13.815 -2.942 1.00 95.88 92 ARG A O 1
ATOM 640 N N . ARG A 1 93 ? 0.954 -14.065 -3.527 1.00 95.50 93 ARG A N 1
ATOM 641 C CA . ARG A 1 93 ? 1.469 -14.146 -2.146 1.00 95.50 93 ARG A CA 1
ATOM 642 C C . ARG A 1 93 ? 1.128 -12.917 -1.305 1.00 95.50 93 ARG A C 1
ATOM 644 O O . ARG A 1 93 ? 0.840 -13.062 -0.125 1.00 95.50 93 ARG A O 1
ATOM 651 N N . ILE A 1 94 ? 1.192 -11.721 -1.891 1.00 96.50 94 ILE A N 1
ATOM 652 C CA . ILE A 1 94 ? 0.801 -10.481 -1.206 1.00 96.50 94 ILE A CA 1
ATOM 653 C C . ILE A 1 94 ? -0.694 -10.507 -0.902 1.00 96.50 94 ILE A C 1
ATOM 655 O O . ILE A 1 94 ? -1.089 -10.257 0.231 1.00 96.50 94 ILE A O 1
ATOM 659 N N . ALA A 1 95 ? -1.516 -10.840 -1.896 1.00 95.38 95 ALA A N 1
ATOM 660 C CA . ALA A 1 95 ? -2.961 -10.868 -1.751 1.00 95.38 95 ALA A CA 1
ATOM 661 C C . ALA A 1 95 ? -3.402 -11.864 -0.667 1.00 95.38 95 ALA A C 1
ATOM 663 O O . ALA A 1 95 ? -4.319 -11.563 0.084 1.00 95.38 95 ALA A O 1
ATOM 664 N N . ASP A 1 96 ? -2.743 -13.018 -0.556 1.00 95.69 96 ASP A N 1
ATOM 665 C CA . ASP A 1 96 ? -3.032 -14.040 0.464 1.00 95.69 96 ASP A CA 1
ATOM 666 C C . ASP A 1 96 ? -2.686 -13.594 1.897 1.00 95.69 96 ASP A C 1
ATOM 668 O O . ASP A 1 96 ? -3.135 -14.212 2.857 1.00 95.69 96 ASP A O 1
ATOM 672 N N . LYS A 1 97 ? -1.920 -12.508 2.056 1.00 95.25 97 LYS A N 1
ATOM 673 C CA . LYS A 1 97 ? -1.569 -11.916 3.355 1.00 95.25 97 LYS A CA 1
ATOM 674 C C . LYS A 1 97 ? -2.420 -10.704 3.733 1.00 95.25 97 LYS A C 1
ATOM 676 O O . LYS A 1 97 ? -2.272 -10.206 4.845 1.00 95.25 97 LYS A O 1
ATOM 681 N N . ILE A 1 98 ? -3.258 -10.191 2.828 1.00 93.69 98 ILE A N 1
ATOM 682 C CA . ILE A 1 98 ? -4.128 -9.050 3.135 1.00 93.69 98 ILE A CA 1
ATOM 683 C C . ILE A 1 98 ? -5.249 -9.539 4.068 1.00 93.69 98 ILE A C 1
ATOM 685 O O . ILE A 1 98 ? -5.994 -10.448 3.685 1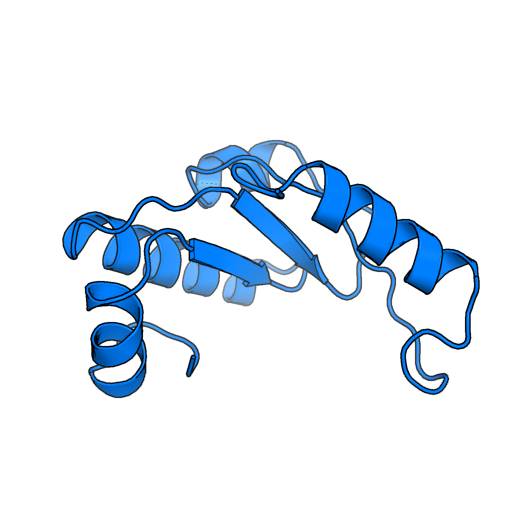.00 93.69 98 ILE A O 1
ATOM 689 N N . PRO A 1 99 ? -5.395 -8.959 5.275 1.00 84.94 99 PRO A N 1
ATOM 690 C CA . PRO A 1 99 ? -6.468 -9.328 6.192 1.00 84.94 99 PRO A CA 1
ATOM 691 C C . PRO A 1 99 ? -7.848 -9.090 5.569 1.00 84.94 99 PRO A C 1
ATOM 693 O O . PRO A 1 99 ? -8.046 -8.113 4.850 1.00 84.94 99 PRO A O 1
ATOM 696 N N . GLY A 1 100 ? -8.814 -9.964 5.860 1.00 72.31 100 GLY A N 1
ATOM 697 C CA . GLY A 1 100 ? -10.201 -9.788 5.411 1.00 72.31 100 GLY A CA 1
ATOM 698 C C . GLY A 1 100 ? -10.499 -10.243 3.978 1.00 72.31 100 GLY A C 1
ATOM 699 O O . GLY A 1 100 ? -11.607 -10.003 3.499 1.00 72.31 100 GLY A O 1
ATOM 700 N N . LYS A 1 101 ? -9.568 -10.935 3.301 1.00 58.00 101 LYS A N 1
ATOM 701 C CA . LYS A 1 101 ? -9.892 -11.714 2.095 1.00 58.00 101 LYS A CA 1
ATOM 702 C C . LYS A 1 101 ? -10.982 -12.740 2.446 1.00 58.00 101 LYS A C 1
ATOM 704 O O . LYS A 1 101 ? -10.714 -13.671 3.204 1.00 58.00 101 LYS A O 1
ATOM 709 N N . LYS A 1 102 ? -12.196 -12.543 1.931 1.00 42.94 102 LYS A N 1
ATOM 710 C CA . LYS A 1 102 ? -13.216 -13.595 1.845 1.00 42.94 102 LYS A CA 1
ATOM 711 C C . LYS A 1 102 ? -12.999 -14.408 0.577 1.00 42.94 102 LYS A C 1
ATOM 713 O O . LYS A 1 102 ? -12.607 -13.791 -0.441 1.00 42.94 102 LYS A O 1
#

pLDDT: mean 94.25, std 7.25, range [42.94, 98.25]

InterPro domains:
  IPR027417 P-loop containing nucleoside triphosphate hydrolase [G3DSA:3.40.50.300] (1-102)
  IPR027417 P-loop containing nucleoside triphosphate hydrolase [SSF52540] (1-99)

Radius of gyration: 13.61 Å; Cα contacts (8 Å, |Δi|>4): 166; chains: 1; bounding box: 29×32×32 Å

Secondary structure (DSSP, 8-state):
--SSSSHHHHHHHHT-S-EEEEEESSHHHHHHHHHHHHHHHHTT--EEEEEEET-S---THHHHHHTS-EEEE-----SSTT-SHHHHHHHHHHHTTSTT--

Sequence (102 aa):
CPAGAGPDAAVPLRVADAVVVVSPLCAPALRDAAKTAAMARALGTPVVGCIISRSRMAPEAVSDLVGAPVLGTVPEESSPVLTRPTVRAAYRRIADKIPGKK

Solvent-accessible surface area (backbone atoms only — not comparable to full-atom values): 5797 Å² total; per-residue (Å²): 127,57,80,57,80,46,69,75,24,49,59,59,41,64,74,38,87,59,40,74,48,72,26,49,89,45,74,70,46,44,52,48,37,20,49,30,42,51,47,34,49,75,61,70,18,48,56,77,20,29,36,30,35,63,21,89,66,79,66,71,67,54,25,64,64,42,69,26,53,66,55,43,43,33,56,71,76,88,67,67,88,67,70,48,67,69,52,38,51,31,54,50,55,28,56,75,62,47,85,86,75,126

Organism: NCBI:txid1544719

Nearest PDB structures (foldseek):
  5auq-assembly4_F  TM=8.166E-01  e=1.618E-03  Thermococcus kodakarensis KOD1
  5aun-assembly1_B  TM=8.136E-01  e=7.080E-03  Thermococcus kodakarensis KOD1
  5auq-assembly4_D  TM=8.291E-01  e=9.260E-03  Thermococcus kodakarensis KOD1
  5auq-assembly2_B  TM=8.091E-01  e=2.071E-02  Thermococcus kodakarensis KOD1
  5auq-assembly3_G  TM=8.150E-01  e=3.313E-02  Thermococcus kodakarensis KOD1

Mean predicted aligned error: 3.04 Å